Protein AF-A0A7W7VN74-F1 (afdb_monomer_lite)

Radius of gyration: 16.36 Å; chains: 1; bounding box: 39×22×46 Å

Sequence (103 aa):
MNLDEAFRIWAAEFADEHGLGHEAVDRLVAFDRVGYPHREVFFGKVRVSASIEELWGRYRERMPYLARCRPEAVEGLARLRAAGWRVAIVTNGTADNQLGKTQ

Secondary structure (DSSP, 8-state):
--HHHHHHHHHHHHHHHTT--HHHHHHHHHHHHTT-S-HHHHHTTS--SS-HHHHHHHHHHHHHHH----HHHHHHHHHHHHTT-------SS-GGGTTTT--

pLDDT: mean 81.76, std 13.54, range [45.31, 97.38]

Structure (mmCIF, N/CA/C/O backbone):
data_AF-A0A7W7VN74-F1
#
_entry.id   AF-A0A7W7VN74-F1
#
loop_
_atom_site.group_PDB
_atom_site.id
_atom_site.type_symbol
_atom_site.label_atom_id
_atom_site.label_alt_id
_atom_site.label_comp_id
_atom_site.label_asym_id
_atom_site.label_entity_id
_atom_site.label_seq_id
_atom_site.pdbx_PDB_ins_code
_atom_site.Cartn_x
_atom_site.Cartn_y
_atom_site.Cartn_z
_atom_site.occupancy
_atom_site.B_iso_or_equiv
_atom_site.auth_seq_id
_atom_site.auth_comp_id
_atom_site.auth_asym_id
_atom_site.auth_atom_id
_atom_site.pdbx_PDB_model_num
ATOM 1 N N . MET A 1 1 ? -13.221 1.606 -1.931 1.00 57.53 1 MET A N 1
ATOM 2 C CA . MET A 1 1 ? -12.087 1.186 -2.763 1.00 57.53 1 MET A CA 1
ATOM 3 C C . MET A 1 1 ? -11.429 -0.031 -2.140 1.00 57.53 1 MET A C 1
ATOM 5 O O . MET A 1 1 ? -11.037 0.034 -0.982 1.00 57.53 1 MET A O 1
ATOM 9 N N . ASN A 1 2 ? -11.423 -1.154 -2.861 1.00 74.25 2 ASN A N 1
ATOM 10 C CA . ASN A 1 2 ? -10.749 -2.393 -2.445 1.00 74.25 2 ASN A CA 1
ATOM 11 C C . ASN A 1 2 ? -9.221 -2.239 -2.644 1.00 74.25 2 ASN A C 1
ATOM 13 O O . ASN A 1 2 ? -8.798 -1.379 -3.413 1.00 74.25 2 ASN A O 1
ATOM 17 N N . LEU A 1 3 ? -8.393 -3.046 -1.973 1.00 79.25 3 LEU A N 1
ATOM 18 C CA . LEU A 1 3 ? -6.931 -3.048 -2.135 1.00 79.25 3 LEU A CA 1
ATOM 19 C C . LEU A 1 3 ? -6.508 -3.191 -3.604 1.00 79.25 3 LEU A C 1
ATOM 21 O O . LEU A 1 3 ? -5.560 -2.533 -4.017 1.00 79.25 3 LEU A O 1
ATOM 25 N N . ASP A 1 4 ? -7.254 -3.962 -4.395 1.00 83.38 4 ASP A N 1
ATOM 26 C CA . ASP A 1 4 ? -7.013 -4.138 -5.833 1.00 83.38 4 ASP A CA 1
ATOM 27 C C . ASP A 1 4 ? -7.139 -2.825 -6.623 1.00 83.38 4 ASP A C 1
ATOM 29 O O . ASP A 1 4 ? -6.375 -2.555 -7.548 1.00 83.38 4 ASP A O 1
ATOM 33 N N . GLU A 1 5 ? -8.111 -1.989 -6.260 1.00 87.44 5 GLU A N 1
ATOM 34 C CA . GLU A 1 5 ? -8.344 -0.696 -6.907 1.00 87.44 5 GLU A CA 1
ATOM 35 C C . GLU A 1 5 ? -7.306 0.331 -6.434 1.00 87.44 5 GLU A C 1
ATOM 37 O O . GLU A 1 5 ? -6.745 1.047 -7.261 1.00 87.44 5 GLU A O 1
ATOM 42 N N . ALA A 1 6 ? -6.944 0.317 -5.146 1.00 89.12 6 ALA A N 1
ATOM 43 C CA . ALA A 1 6 ? -5.831 1.113 -4.626 1.00 89.12 6 ALA A CA 1
ATOM 44 C C . ALA A 1 6 ? -4.504 0.757 -5.321 1.00 89.12 6 ALA A C 1
ATOM 46 O O . ALA A 1 6 ? -3.745 1.644 -5.706 1.00 89.12 6 ALA A O 1
ATOM 47 N N . PHE A 1 7 ? -4.252 -0.536 -5.542 1.00 90.44 7 PHE A N 1
ATOM 48 C CA . PHE A 1 7 ? -3.072 -1.004 -6.258 1.00 90.44 7 PHE A CA 1
ATOM 49 C C . PHE A 1 7 ? -3.095 -0.591 -7.733 1.00 90.44 7 PHE A C 1
ATOM 51 O O . PHE A 1 7 ? -2.063 -0.202 -8.270 1.00 90.44 7 PHE A O 1
ATOM 58 N N . ARG A 1 8 ? -4.258 -0.621 -8.397 1.00 92.31 8 ARG A N 1
ATOM 59 C CA . ARG A 1 8 ? -4.381 -0.154 -9.788 1.00 92.31 8 ARG A CA 1
ATOM 60 C C . ARG A 1 8 ? -4.082 1.342 -9.917 1.00 92.31 8 ARG A C 1
ATOM 62 O O . ARG A 1 8 ? -3.410 1.724 -10.870 1.00 92.31 8 ARG A O 1
ATOM 69 N N . ILE A 1 9 ? -4.538 2.164 -8.967 1.00 93.81 9 ILE A N 1
ATOM 70 C CA . ILE A 1 9 ? -4.195 3.596 -8.918 1.00 93.81 9 ILE A CA 1
ATOM 71 C C . ILE A 1 9 ? -2.690 3.768 -8.714 1.00 93.81 9 ILE A C 1
ATOM 73 O O . ILE A 1 9 ? -2.049 4.465 -9.494 1.00 93.81 9 ILE A O 1
ATOM 77 N N . TRP A 1 10 ? -2.112 3.071 -7.733 1.00 94.56 10 TRP A N 1
ATOM 78 C CA . TRP A 1 10 ? -0.671 3.107 -7.492 1.00 94.56 10 TRP A CA 1
ATOM 79 C C . TRP A 1 10 ? 0.137 2.690 -8.730 1.00 94.56 10 TRP A C 1
ATOM 81 O O . TRP A 1 10 ? 1.115 3.339 -9.079 1.00 94.56 10 TRP A O 1
ATOM 91 N N . ALA A 1 11 ? -0.281 1.633 -9.429 1.00 93.56 11 ALA A N 1
ATOM 92 C CA . ALA A 1 11 ? 0.398 1.148 -10.626 1.00 93.56 11 ALA A CA 1
ATOM 93 C C . ALA A 1 11 ? 0.361 2.169 -11.773 1.00 93.56 11 ALA A C 1
ATOM 95 O O . ALA A 1 11 ? 1.314 2.236 -12.547 1.00 93.56 11 ALA A O 1
ATOM 96 N N . ALA A 1 12 ? -0.711 2.960 -11.880 1.00 94.56 12 ALA A N 1
ATOM 97 C CA . ALA A 1 12 ? -0.791 4.064 -12.831 1.00 94.56 12 ALA A CA 1
ATOM 98 C C . ALA A 1 12 ? 0.154 5.215 -12.456 1.00 94.56 12 ALA A C 1
ATOM 100 O O . ALA A 1 12 ? 0.909 5.656 -13.317 1.00 94.56 12 ALA A O 1
ATOM 101 N N . GLU A 1 13 ? 0.173 5.637 -11.185 1.00 94.88 13 GLU A N 1
ATOM 102 C CA . GLU A 1 13 ? 1.117 6.653 -10.681 1.00 94.88 13 GLU A CA 1
ATOM 103 C C . GLU A 1 13 ? 2.569 6.216 -10.927 1.00 94.88 13 GLU A C 1
ATOM 105 O O . GLU A 1 13 ? 3.363 6.944 -11.513 1.00 94.88 13 GLU A O 1
ATOM 110 N N . PHE A 1 14 ? 2.893 4.974 -10.570 1.00 93.81 14 PHE A N 1
ATOM 111 C CA . PHE A 1 14 ? 4.214 4.387 -10.760 1.00 93.81 14 PHE A CA 1
ATOM 112 C C . PHE A 1 14 ? 4.628 4.318 -12.239 1.00 93.81 14 PHE A C 1
ATOM 114 O O . PHE A 1 14 ? 5.774 4.602 -12.587 1.00 93.81 14 PHE A O 1
ATOM 121 N N . ALA A 1 15 ? 3.710 3.920 -13.125 1.00 93.06 15 ALA A N 1
ATOM 122 C CA . ALA A 1 15 ? 3.992 3.839 -14.554 1.00 93.06 15 ALA A CA 1
ATOM 123 C C . ALA A 1 15 ? 4.230 5.220 -15.180 1.00 93.06 15 ALA A C 1
ATOM 125 O O . ALA A 1 15 ? 5.080 5.326 -16.064 1.00 93.06 15 ALA A O 1
ATOM 126 N N . ASP A 1 16 ? 3.510 6.247 -14.726 1.00 93.75 16 ASP A N 1
ATOM 127 C CA . ASP A 1 16 ? 3.684 7.632 -15.168 1.00 93.75 16 ASP A CA 1
ATOM 128 C C . ASP A 1 16 ? 5.029 8.202 -14.692 1.00 93.75 16 ASP A C 1
ATOM 130 O O . ASP A 1 16 ? 5.838 8.639 -15.509 1.00 93.75 16 ASP A O 1
ATOM 134 N N . GLU A 1 17 ? 5.339 8.063 -13.396 1.00 92.88 17 GLU A N 1
ATOM 135 C CA . GLU A 1 17 ? 6.600 8.529 -12.797 1.00 92.88 17 GLU A CA 1
ATOM 136 C C . GLU A 1 17 ? 7.850 7.938 -13.468 1.00 92.88 17 GLU A C 1
ATOM 138 O O . GLU A 1 17 ? 8.881 8.604 -13.575 1.00 92.88 17 GLU A O 1
ATOM 143 N N . HIS A 1 18 ? 7.770 6.686 -13.924 1.00 90.62 18 HIS A N 1
ATOM 144 C CA . HIS A 1 18 ? 8.886 5.978 -14.553 1.00 90.62 18 HIS A CA 1
ATOM 145 C C . HIS A 1 18 ? 8.798 5.907 -16.087 1.00 90.62 18 HIS A C 1
ATOM 147 O O . HIS A 1 18 ? 9.619 5.229 -16.708 1.00 90.62 18 HIS A O 1
ATOM 153 N N . GLY A 1 19 ? 7.822 6.576 -16.714 1.00 90.56 19 GLY A N 1
ATOM 154 C CA . GLY A 1 19 ? 7.678 6.614 -18.173 1.00 90.56 19 GLY A CA 1
ATOM 155 C C . GLY A 1 19 ? 7.450 5.241 -18.821 1.00 90.56 19 GLY A C 1
ATOM 156 O O . GLY A 1 19 ? 7.896 4.997 -19.941 1.00 90.56 19 GLY A O 1
ATOM 157 N N . LEU A 1 20 ? 6.783 4.319 -18.122 1.00 88.06 20 LEU A N 1
ATOM 158 C CA . LEU A 1 20 ? 6.626 2.917 -18.538 1.00 88.06 20 LEU A CA 1
ATOM 159 C C . LEU A 1 20 ? 5.459 2.683 -19.514 1.00 88.06 20 LEU A C 1
ATOM 161 O O . LEU A 1 20 ? 5.331 1.588 -20.071 1.00 88.06 20 LEU A O 1
ATOM 165 N N . GLY A 1 21 ? 4.615 3.699 -19.716 1.00 86.69 21 GLY A N 1
ATOM 166 C CA . GLY A 1 21 ? 3.434 3.651 -20.578 1.00 86.69 21 GLY A CA 1
ATOM 167 C C . GLY A 1 21 ? 2.247 2.897 -19.965 1.00 86.69 21 GLY A C 1
ATOM 168 O O . GLY A 1 21 ? 2.380 2.135 -19.007 1.00 86.69 21 GLY A O 1
ATOM 169 N N . HIS A 1 22 ? 1.054 3.086 -20.537 1.00 82.81 22 HIS A N 1
ATOM 170 C CA . HIS A 1 22 ? -0.192 2.537 -19.981 1.00 82.81 22 HIS A CA 1
ATOM 171 C C . HIS A 1 22 ? -0.218 0.997 -19.934 1.00 82.81 22 HIS A C 1
ATOM 173 O O . HIS A 1 22 ? -0.795 0.418 -19.019 1.00 82.81 22 HIS A O 1
ATOM 179 N N . GLU A 1 23 ? 0.453 0.313 -20.868 1.00 86.75 23 GLU A N 1
ATOM 180 C CA . GLU A 1 23 ? 0.552 -1.156 -20.892 1.00 86.75 23 GLU A CA 1
ATOM 181 C C . G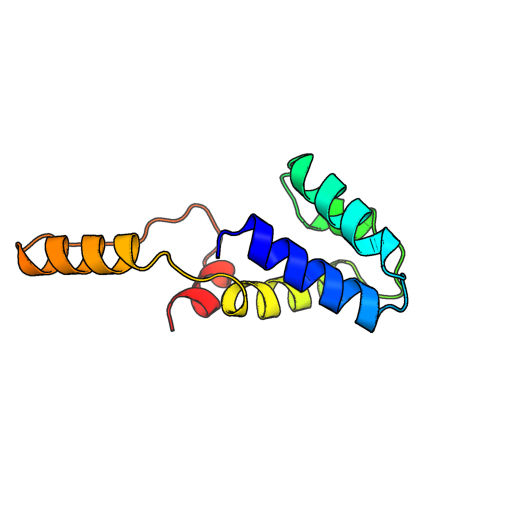LU A 1 23 ? 1.348 -1.718 -19.704 1.00 86.75 23 GLU A C 1
ATOM 183 O O . GLU A 1 23 ? 1.266 -2.906 -19.381 1.00 86.75 23 GLU A O 1
ATOM 188 N N . ALA A 1 24 ? 2.156 -0.890 -19.035 1.00 88.50 24 ALA A N 1
ATOM 189 C CA . ALA A 1 24 ? 2.809 -1.288 -17.796 1.00 88.50 24 ALA A CA 1
ATOM 190 C C . ALA A 1 24 ? 1.800 -1.483 -16.660 1.00 88.50 24 ALA A C 1
ATOM 192 O O . ALA A 1 24 ? 1.980 -2.401 -15.866 1.00 88.50 24 ALA A O 1
ATOM 193 N N . VAL A 1 25 ? 0.715 -0.705 -16.616 1.00 90.62 25 VAL A N 1
ATOM 194 C CA . VAL A 1 25 ? -0.293 -0.791 -15.547 1.00 90.62 25 VAL A CA 1
ATOM 195 C C . VAL A 1 25 ? -0.933 -2.176 -15.514 1.00 90.62 25 VAL A C 1
ATOM 197 O O . VAL A 1 25 ? -0.958 -2.820 -14.466 1.00 90.62 25 VAL A O 1
ATOM 200 N N . ASP A 1 26 ? -1.385 -2.687 -16.661 1.00 90.25 26 ASP A N 1
ATOM 201 C CA . ASP A 1 26 ? -2.024 -4.005 -16.715 1.00 90.25 26 ASP A CA 1
ATOM 202 C C . ASP A 1 26 ? -1.033 -5.142 -16.420 1.00 90.25 26 ASP A C 1
ATOM 204 O O . ASP A 1 26 ? -1.395 -6.114 -15.754 1.00 90.25 26 ASP A O 1
ATOM 208 N N . ARG A 1 27 ? 0.243 -4.997 -16.811 1.00 87.56 27 ARG A N 1
ATOM 209 C CA . ARG A 1 27 ? 1.310 -5.945 -16.441 1.00 87.56 27 ARG A CA 1
ATOM 210 C C . ARG A 1 27 ? 1.587 -5.949 -14.936 1.00 87.56 27 ARG A C 1
ATOM 212 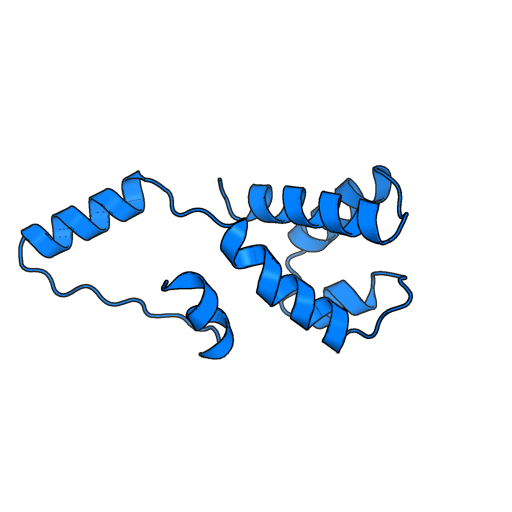O O . ARG A 1 27 ? 1.715 -7.020 -14.347 1.00 87.56 27 ARG A O 1
ATOM 219 N N . LEU A 1 28 ? 1.648 -4.777 -14.302 1.00 88.31 28 LEU A N 1
ATOM 220 C CA . LEU A 1 28 ? 1.855 -4.642 -12.856 1.00 88.31 28 LEU A CA 1
ATOM 221 C C . LEU A 1 28 ? 0.679 -5.244 -12.076 1.00 88.31 28 LEU A C 1
ATOM 223 O O . LEU A 1 28 ? 0.896 -6.003 -11.133 1.00 88.31 28 LEU A O 1
ATOM 227 N N . VAL A 1 29 ? -0.560 -4.986 -12.508 1.00 88.56 29 VAL A N 1
ATOM 228 C CA . VAL A 1 29 ? -1.773 -5.589 -11.925 1.00 88.56 29 VAL A CA 1
ATOM 229 C C . VAL A 1 29 ? -1.791 -7.107 -12.113 1.00 88.56 29 VAL A C 1
ATOM 231 O O . VAL A 1 29 ? -2.157 -7.838 -11.193 1.00 88.56 29 VAL A O 1
ATOM 234 N N . ALA A 1 30 ? -1.368 -7.609 -13.275 1.00 86.00 30 ALA A N 1
ATOM 235 C CA . ALA A 1 30 ? -1.251 -9.046 -13.499 1.00 86.00 30 ALA A CA 1
ATOM 236 C C . ALA A 1 30 ? -0.211 -9.684 -12.564 1.00 86.00 30 ALA A C 1
ATOM 238 O O . ALA A 1 30 ? -0.481 -10.739 -11.995 1.00 86.00 30 ALA A O 1
ATOM 239 N N . PHE A 1 31 ? 0.943 -9.043 -12.349 1.00 82.31 31 PHE A N 1
ATOM 240 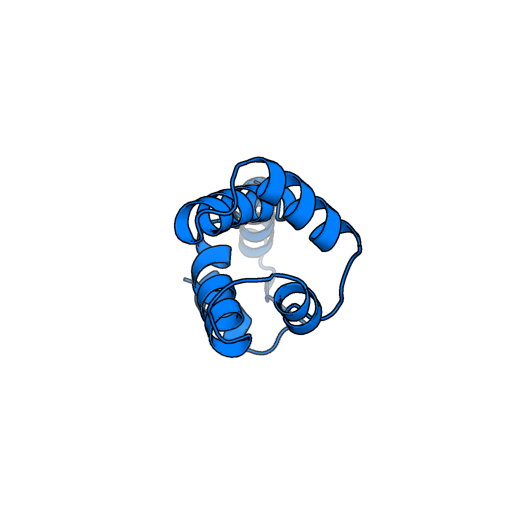C CA . PHE A 1 31 ? 1.955 -9.535 -11.411 1.00 82.31 31 PHE A CA 1
ATOM 241 C C . PHE A 1 31 ? 1.484 -9.542 -9.958 1.00 82.31 31 PHE A C 1
ATOM 243 O O . PHE A 1 31 ? 1.806 -10.481 -9.235 1.00 82.31 31 PHE A O 1
ATOM 250 N N . ASP A 1 32 ? 0.710 -8.546 -9.539 1.00 81.56 32 ASP A N 1
ATOM 251 C CA . ASP A 1 32 ? 0.128 -8.496 -8.196 1.00 81.56 32 ASP A CA 1
ATOM 252 C C . ASP A 1 32 ? -0.807 -9.685 -7.927 1.00 81.56 32 ASP A C 1
ATOM 254 O O . ASP A 1 32 ? -0.685 -10.369 -6.910 1.00 81.56 32 ASP A O 1
ATOM 258 N N . ARG A 1 33 ? -1.656 -10.022 -8.907 1.00 76.19 33 ARG A N 1
ATOM 259 C CA . ARG A 1 33 ? -2.611 -11.143 -8.831 1.00 76.19 33 ARG A CA 1
ATOM 260 C C . ARG A 1 33 ? -1.967 -12.526 -8.767 1.00 76.19 33 ARG A C 1
ATOM 262 O O . ARG A 1 33 ? -2.612 -13.463 -8.306 1.00 76.19 33 ARG A O 1
ATOM 269 N N . VAL A 1 34 ? -0.713 -12.666 -9.201 1.00 70.00 34 VAL A N 1
ATOM 270 C CA . VAL A 1 34 ? 0.060 -13.914 -9.040 1.00 70.00 34 VAL A CA 1
ATOM 271 C C . VAL A 1 34 ? 0.393 -14.173 -7.560 1.00 70.00 34 VAL A C 1
ATOM 273 O O . VAL A 1 34 ? 0.802 -15.276 -7.207 1.00 70.00 34 VAL A O 1
ATOM 276 N N . GLY A 1 35 ? 0.157 -13.197 -6.673 1.00 60.03 35 GLY A N 1
ATOM 277 C CA . GLY A 1 35 ? 0.204 -13.398 -5.229 1.00 60.03 35 GLY A CA 1
ATOM 278 C C . GLY A 1 35 ? 1.623 -13.548 -4.702 1.00 60.03 35 GLY A C 1
ATOM 279 O O . GLY A 1 35 ? 1.854 -14.347 -3.797 1.00 60.03 35 GLY A O 1
ATOM 280 N N . TYR A 1 36 ? 2.589 -12.813 -5.270 1.00 58.75 36 TYR A N 1
ATOM 281 C CA . TYR A 1 36 ? 3.959 -12.844 -4.761 1.00 58.75 36 TYR A CA 1
ATOM 282 C C . TYR A 1 36 ? 3.958 -12.466 -3.272 1.00 58.75 36 TYR A C 1
ATOM 284 O O . TYR A 1 36 ? 3.581 -11.342 -2.933 1.00 58.75 36 TYR A O 1
ATOM 292 N N . PRO A 1 37 ? 4.392 -13.371 -2.375 1.00 55.62 37 PRO A N 1
ATOM 293 C CA . PRO A 1 37 ? 4.288 -13.152 -0.933 1.00 55.62 37 PRO A CA 1
ATOM 294 C C . PRO A 1 37 ? 5.198 -12.016 -0.444 1.00 55.62 37 PRO A C 1
ATOM 296 O O . PRO A 1 37 ? 4.987 -11.475 0.640 1.00 55.62 37 PRO A O 1
ATOM 299 N N . HIS A 1 38 ? 6.180 -11.613 -1.259 1.00 66.38 38 HIS A N 1
ATOM 300 C CA . HIS A 1 38 ? 7.151 -10.575 -0.942 1.00 66.38 38 HIS A CA 1
ATOM 301 C C . HIS A 1 38 ? 7.218 -9.540 -2.065 1.00 66.38 38 HIS A C 1
ATOM 303 O O . HIS A 1 38 ? 7.522 -9.857 -3.216 1.00 66.38 38 HIS A O 1
ATOM 309 N N . ARG A 1 39 ? 6.967 -8.276 -1.714 1.00 74.19 39 ARG A N 1
ATOM 310 C CA . ARG A 1 39 ? 7.035 -7.133 -2.638 1.00 74.19 39 ARG A CA 1
ATOM 311 C C . ARG A 1 39 ? 8.441 -6.915 -3.210 1.00 74.19 39 ARG A C 1
ATOM 313 O O . ARG A 1 39 ? 8.563 -6.389 -4.306 1.00 74.19 39 ARG A O 1
ATOM 320 N N . GLU A 1 40 ? 9.479 -7.426 -2.555 1.00 69.44 40 GLU A N 1
ATOM 321 C CA . GLU A 1 40 ? 10.845 -7.497 -3.094 1.00 69.44 40 GLU A CA 1
ATOM 322 C C . GLU A 1 40 ? 10.929 -8.321 -4.389 1.00 69.44 40 GLU A C 1
ATOM 324 O O . GLU A 1 40 ? 11.567 -7.902 -5.352 1.00 69.44 40 GLU A O 1
ATOM 329 N N . VAL A 1 41 ? 10.220 -9.456 -4.465 1.00 72.44 41 VAL A N 1
ATOM 330 C CA . VAL A 1 41 ? 10.151 -10.287 -5.683 1.00 72.44 41 VAL A CA 1
ATOM 331 C C . VAL A 1 41 ? 9.399 -9.562 -6.794 1.00 72.44 41 VAL A C 1
ATOM 333 O O . VAL A 1 41 ? 9.742 -9.697 -7.967 1.00 72.44 41 VAL A O 1
ATOM 336 N N . PHE A 1 42 ? 8.377 -8.785 -6.431 1.00 82.25 42 PHE A N 1
ATOM 337 C CA . PHE A 1 42 ? 7.657 -7.934 -7.371 1.00 82.25 42 PHE A CA 1
ATOM 338 C C . PHE A 1 42 ? 8.583 -6.847 -7.939 1.00 82.25 42 PHE A C 1
ATOM 340 O O . PHE A 1 42 ? 8.735 -6.765 -9.156 1.00 82.25 42 PHE A O 1
ATOM 347 N N . PHE A 1 43 ? 9.266 -6.073 -7.089 1.00 83.69 43 PHE A N 1
ATOM 348 C CA . PHE A 1 43 ? 10.154 -4.996 -7.538 1.00 83.69 43 PHE A CA 1
ATOM 349 C C . PHE A 1 43 ? 11.388 -5.499 -8.284 1.00 83.69 43 PHE A C 1
ATOM 351 O O . PHE A 1 43 ? 11.791 -4.870 -9.254 1.00 83.69 43 PHE A O 1
ATOM 358 N N . GLY A 1 44 ? 11.916 -6.678 -7.945 1.00 79.50 44 GLY A N 1
ATOM 359 C CA . GLY A 1 44 ? 12.989 -7.312 -8.719 1.00 79.50 44 GLY A CA 1
ATOM 360 C C . GLY A 1 44 ? 12.601 -7.669 -10.163 1.00 79.50 44 GLY A C 1
ATOM 361 O O . GLY A 1 44 ? 13.476 -7.892 -10.998 1.00 79.50 44 GLY A O 1
ATOM 362 N N . LYS A 1 45 ? 11.301 -7.719 -10.487 1.00 78.56 45 LYS A N 1
ATOM 363 C CA . LYS A 1 45 ? 10.794 -7.974 -11.848 1.00 78.56 45 LYS A CA 1
ATOM 364 C C . LYS A 1 45 ? 10.487 -6.699 -12.628 1.00 78.56 45 LYS A C 1
ATOM 366 O O . LYS A 1 45 ? 10.298 -6.764 -13.844 1.00 78.56 45 LYS A O 1
ATOM 371 N N . VAL A 1 46 ? 10.441 -5.553 -11.956 1.00 80.94 46 VAL A N 1
ATOM 372 C CA . VAL A 1 46 ? 10.189 -4.255 -12.579 1.00 80.94 46 VAL A CA 1
ATOM 373 C C . VAL A 1 46 ? 11.527 -3.646 -12.995 1.00 80.94 46 VAL A C 1
ATOM 375 O O . VAL A 1 46 ? 12.432 -3.490 -12.184 1.00 80.94 46 VAL A O 1
ATOM 378 N N . ARG A 1 47 ? 11.680 -3.315 -14.280 1.00 78.50 47 ARG A N 1
ATOM 379 C CA . ARG A 1 47 ? 12.921 -2.728 -14.809 1.00 78.50 47 ARG A CA 1
ATOM 380 C C . ARG A 1 47 ? 12.851 -1.203 -14.764 1.00 78.50 47 ARG A C 1
ATOM 382 O O . ARG A 1 47 ? 12.435 -0.590 -15.740 1.00 78.50 47 ARG A O 1
ATOM 389 N N . VAL A 1 48 ? 13.257 -0.615 -13.642 1.00 84.31 48 VAL A N 1
ATOM 390 C CA . VAL A 1 48 ? 13.363 0.843 -13.444 1.00 84.31 48 VAL A CA 1
ATOM 391 C C . VAL A 1 48 ? 14.704 1.210 -12.807 1.00 84.31 48 VAL A C 1
ATOM 393 O O . VAL A 1 48 ? 15.351 0.375 -12.180 1.00 84.31 48 VAL A O 1
ATOM 396 N N . SER A 1 49 ? 15.132 2.461 -12.975 1.00 84.81 49 SER A N 1
ATOM 397 C CA . SER A 1 49 ? 16.379 2.996 -12.417 1.00 84.81 49 SER A CA 1
ATOM 398 C C . SER A 1 49 ? 16.208 3.436 -10.956 1.00 84.81 49 SER A C 1
ATOM 400 O O . SER A 1 49 ? 16.313 4.621 -10.653 1.00 84.81 49 SER A O 1
ATOM 402 N N . ALA A 1 50 ? 15.902 2.491 -10.067 1.00 86.19 50 ALA A N 1
ATOM 403 C CA . ALA A 1 50 ? 15.805 2.692 -8.619 1.00 86.19 50 ALA A CA 1
ATOM 404 C C . ALA A 1 50 ? 16.159 1.388 -7.887 1.00 86.19 50 ALA A C 1
ATOM 406 O O . ALA A 1 50 ? 16.035 0.298 -8.457 1.00 86.19 50 ALA A O 1
ATOM 407 N N . SER A 1 51 ? 16.611 1.476 -6.634 1.00 89.25 51 SER A N 1
ATOM 408 C CA . SER A 1 51 ? 16.885 0.277 -5.832 1.00 89.25 51 SER A CA 1
ATOM 409 C C . SER A 1 51 ? 15.578 -0.378 -5.365 1.00 89.25 51 SER A C 1
ATOM 411 O O . SER A 1 51 ? 14.559 0.288 -5.195 1.00 89.25 51 SER A O 1
ATOM 413 N N . ILE A 1 52 ? 15.593 -1.692 -5.112 1.00 86.88 52 ILE A N 1
ATOM 414 C CA . ILE A 1 52 ? 14.416 -2.401 -4.569 1.00 86.88 52 ILE A CA 1
ATOM 415 C C . ILE A 1 52 ? 13.974 -1.792 -3.230 1.00 86.88 52 ILE A C 1
ATOM 417 O O . ILE A 1 52 ? 12.776 -1.689 -2.975 1.00 86.88 52 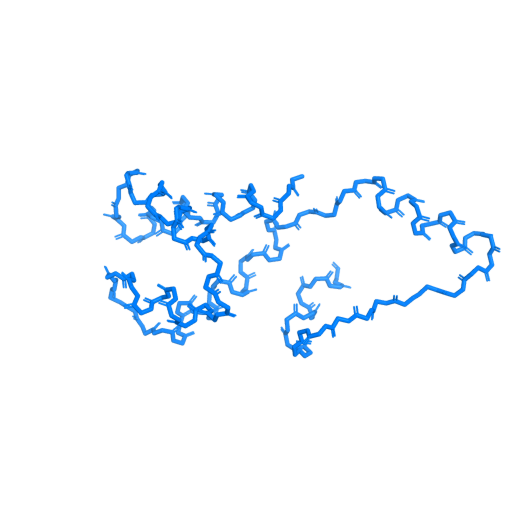ILE A O 1
ATOM 421 N N . GLU A 1 53 ? 14.925 -1.371 -2.395 1.00 86.56 53 GLU A N 1
ATOM 422 C CA . GLU A 1 53 ? 14.655 -0.744 -1.099 1.00 86.56 53 GLU A CA 1
ATOM 423 C C . GLU A 1 53 ? 13.915 0.590 -1.255 1.00 86.56 53 GLU A C 1
ATOM 425 O O . GLU A 1 53 ? 12.907 0.817 -0.587 1.00 86.56 53 GLU A O 1
ATOM 430 N N . GLU A 1 54 ? 14.358 1.437 -2.185 1.00 88.94 54 GLU A N 1
ATOM 431 C CA . GLU A 1 54 ? 13.715 2.719 -2.476 1.00 88.94 54 GLU A CA 1
ATOM 432 C C . GLU A 1 54 ? 12.293 2.517 -3.011 1.00 88.94 54 GLU A C 1
ATOM 434 O O . GLU A 1 54 ? 11.337 3.111 -2.505 1.00 88.94 54 GLU A O 1
ATOM 439 N N . LEU A 1 55 ? 12.132 1.621 -3.988 1.00 89.94 55 LEU A N 1
ATOM 440 C CA . LEU A 1 55 ? 10.829 1.284 -4.562 1.00 89.94 55 LEU A CA 1
ATOM 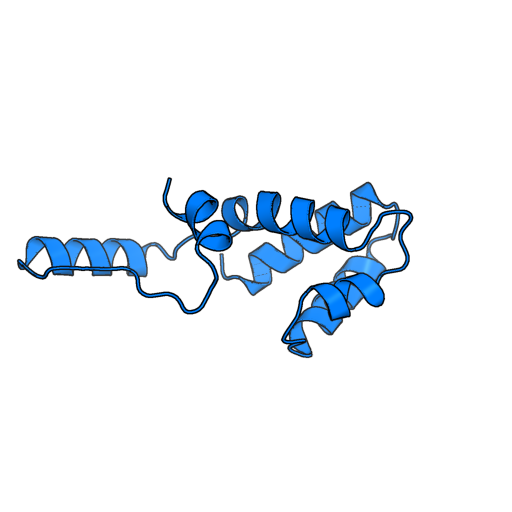441 C C . LEU A 1 55 ? 9.864 0.750 -3.503 1.00 89.94 55 LEU A C 1
ATOM 443 O O . LEU A 1 55 ? 8.687 1.122 -3.467 1.00 89.94 55 LEU A O 1
ATOM 447 N N . TRP A 1 56 ? 10.371 -0.096 -2.608 1.00 86.69 56 TRP A N 1
ATOM 448 C CA . TRP A 1 56 ? 9.591 -0.629 -1.506 1.00 86.69 56 TRP A CA 1
ATOM 449 C C . TRP A 1 56 ? 9.196 0.452 -0.497 1.00 86.69 56 TRP A C 1
ATOM 451 O O . TRP A 1 56 ? 8.035 0.498 -0.083 1.00 86.69 56 TRP A O 1
ATOM 461 N N . GLY A 1 57 ? 10.120 1.347 -0.140 1.00 86.75 57 GLY A N 1
ATOM 462 C CA . GLY A 1 57 ? 9.856 2.485 0.738 1.00 86.75 57 GLY A CA 1
ATOM 463 C C . GLY A 1 57 ? 8.742 3.382 0.196 1.00 86.75 57 GLY A C 1
ATOM 464 O O . GLY A 1 57 ? 7.734 3.589 0.876 1.00 86.75 57 GLY A O 1
ATOM 465 N N . ARG A 1 58 ? 8.858 3.814 -1.067 1.00 89.62 58 ARG A N 1
ATOM 466 C CA . ARG A 1 58 ? 7.857 4.671 -1.730 1.00 89.62 58 ARG A CA 1
ATOM 467 C C . ARG A 1 58 ? 6.493 3.986 -1.847 1.00 89.62 58 ARG A C 1
ATOM 469 O O . ARG A 1 58 ? 5.459 4.604 -1.597 1.00 89.62 58 ARG A O 1
ATOM 476 N N . TYR A 1 59 ? 6.464 2.687 -2.154 1.00 88.62 59 TYR A N 1
ATOM 477 C CA . TYR A 1 59 ? 5.223 1.905 -2.168 1.00 88.62 59 TYR A CA 1
ATOM 478 C C . TYR A 1 59 ? 4.523 1.899 -0.801 1.00 88.62 59 TYR A C 1
ATOM 480 O O . TYR A 1 59 ? 3.308 2.096 -0.717 1.00 88.62 59 TYR A O 1
ATOM 488 N N . ARG A 1 60 ? 5.277 1.672 0.282 1.00 86.44 60 ARG A N 1
ATOM 489 C CA . ARG A 1 60 ? 4.734 1.620 1.649 1.00 86.44 60 ARG A CA 1
ATOM 490 C C . ARG A 1 60 ? 4.235 2.967 2.139 1.00 86.44 60 ARG A C 1
ATOM 492 O O . ARG A 1 60 ? 3.262 2.997 2.887 1.00 86.44 60 ARG A O 1
ATOM 499 N N . GLU A 1 61 ? 4.883 4.044 1.720 1.00 88.69 61 GLU A N 1
ATOM 500 C CA . GLU A 1 61 ? 4.436 5.400 2.004 1.00 88.69 61 GLU A CA 1
ATOM 501 C C . GLU A 1 61 ? 3.131 5.714 1.265 1.00 88.69 61 GLU A C 1
ATOM 503 O O . GLU A 1 61 ? 2.193 6.227 1.869 1.00 88.69 61 GLU A O 1
ATOM 508 N N . ARG A 1 62 ? 3.021 5.358 -0.023 1.00 90.19 62 ARG A N 1
ATOM 509 C CA . ARG A 1 62 ? 1.884 5.772 -0.858 1.00 90.19 62 ARG A CA 1
ATOM 510 C C . ARG A 1 62 ? 0.612 4.951 -0.641 1.00 90.19 62 ARG A C 1
ATOM 512 O O . ARG A 1 62 ? -0.481 5.513 -0.563 1.00 90.19 62 ARG A O 1
ATOM 519 N N . MET A 1 63 ? 0.728 3.628 -0.543 1.00 87.56 63 MET A N 1
ATOM 520 C CA . MET A 1 63 ? -0.427 2.720 -0.525 1.00 87.56 63 MET A CA 1
ATOM 521 C C . MET A 1 63 ? -1.453 2.960 0.597 1.00 87.56 63 MET A C 1
ATOM 523 O O . MET A 1 63 ? -2.643 2.814 0.315 1.00 87.56 63 MET A O 1
ATOM 527 N N . PRO A 1 64 ? -1.080 3.324 1.842 1.00 85.94 64 PRO A N 1
ATOM 528 C CA . PRO A 1 64 ? -2.052 3.631 2.892 1.00 85.94 64 PRO A CA 1
ATOM 529 C C . PRO A 1 64 ? -3.013 4.770 2.535 1.00 85.94 64 PRO A C 1
ATOM 531 O O . PRO A 1 64 ? -4.186 4.685 2.873 1.00 85.94 64 PRO A O 1
ATOM 534 N N . TYR A 1 65 ? -2.557 5.783 1.790 1.00 87.06 65 TYR A N 1
ATOM 535 C CA . TYR A 1 65 ? -3.405 6.902 1.358 1.00 87.06 65 TYR A CA 1
ATOM 536 C C . TYR A 1 65 ? -4.374 6.522 0.232 1.00 87.06 65 TYR A C 1
ATOM 538 O O . TYR A 1 65 ? -5.403 7.173 0.037 1.00 87.06 65 TYR A O 1
ATOM 546 N N . LEU A 1 66 ? -4.046 5.467 -0.516 1.00 88.81 66 LEU A N 1
ATOM 547 C CA . LEU A 1 66 ? -4.881 4.921 -1.584 1.00 88.81 66 LEU A CA 1
ATOM 548 C C . LEU A 1 66 ? -5.848 3.856 -1.053 1.00 88.81 66 LEU A C 1
ATOM 550 O O . LEU A 1 66 ? -6.959 3.713 -1.556 1.00 88.81 66 LEU A O 1
ATOM 554 N N . ALA A 1 67 ? -5.470 3.117 -0.012 1.00 84.56 67 ALA A N 1
ATOM 555 C CA . ALA A 1 67 ? -6.338 2.140 0.623 1.00 84.56 67 ALA A CA 1
ATOM 556 C C . ALA A 1 67 ? -7.400 2.843 1.483 1.00 84.56 67 ALA A C 1
ATOM 558 O O . ALA A 1 67 ? -7.088 3.520 2.456 1.00 84.56 67 ALA A O 1
ATOM 559 N N . ARG A 1 68 ? -8.685 2.647 1.168 1.00 79.12 68 ARG A N 1
ATOM 560 C CA . ARG A 1 68 ? -9.789 3.158 1.996 1.00 79.12 68 ARG A CA 1
ATOM 561 C C . ARG A 1 68 ? -10.494 2.026 2.723 1.00 79.12 68 ARG A C 1
ATOM 563 O O . ARG A 1 68 ? -10.816 1.000 2.125 1.00 79.12 68 ARG A O 1
ATOM 570 N N . CYS A 1 69 ? -10.810 2.247 3.996 1.00 79.44 69 CYS A N 1
ATOM 571 C CA . CYS A 1 69 ? -11.719 1.363 4.713 1.00 79.44 69 CYS A CA 1
ATOM 572 C C . CYS A 1 69 ? -13.122 1.444 4.101 1.00 79.44 69 CYS A C 1
ATOM 574 O O . CYS A 1 69 ? -13.598 2.517 3.728 1.00 79.44 69 CYS A O 1
ATOM 576 N N . ARG A 1 70 ? -13.789 0.293 4.005 1.00 82.25 70 ARG A N 1
ATOM 577 C CA . ARG A 1 70 ? -15.203 0.229 3.627 1.00 82.25 70 ARG A CA 1
ATOM 578 C C . ARG A 1 70 ? -16.049 0.914 4.713 1.00 82.25 70 ARG A C 1
ATOM 580 O O . ARG A 1 70 ? -15.836 0.576 5.883 1.00 82.25 70 ARG A O 1
ATOM 587 N N . PRO A 1 71 ? -16.967 1.842 4.377 1.00 84.50 71 PRO A N 1
ATOM 588 C CA . PRO A 1 71 ? -17.804 2.527 5.367 1.00 84.50 71 PRO A CA 1
ATOM 589 C C . PRO A 1 71 ? -18.511 1.556 6.316 1.00 84.50 71 PRO A C 1
ATOM 591 O O . PRO A 1 71 ? -18.495 1.747 7.527 1.00 84.50 71 PRO A O 1
ATOM 594 N N . GLU A 1 72 ? -18.992 0.433 5.792 1.00 88.75 72 GLU A N 1
ATOM 595 C CA . GLU A 1 72 ? -19.703 -0.600 6.543 1.00 88.75 72 GLU A CA 1
ATOM 596 C C . GLU A 1 72 ? -18.813 -1.263 7.603 1.00 88.75 72 GLU A C 1
ATOM 598 O O . GLU A 1 72 ? -19.287 -1.644 8.675 1.00 88.75 72 GLU A O 1
ATOM 603 N N . ALA A 1 73 ? -17.509 -1.390 7.327 1.00 87.12 73 ALA A N 1
ATOM 604 C CA . ALA A 1 73 ? -16.547 -1.894 8.300 1.00 87.12 73 ALA A CA 1
ATOM 605 C C . ALA A 1 73 ? -16.348 -0.880 9.435 1.00 87.12 73 ALA A C 1
ATOM 607 O O . ALA A 1 73 ? -16.363 -1.262 10.603 1.00 87.12 73 ALA A O 1
ATOM 608 N N . VAL A 1 74 ? -16.229 0.410 9.111 1.00 89.00 74 VAL A N 1
ATOM 609 C CA . VAL A 1 74 ? -16.099 1.484 10.110 1.00 89.00 74 VAL A CA 1
ATOM 610 C C . VAL A 1 74 ? -17.355 1.564 10.983 1.00 89.00 74 VAL A C 1
ATOM 612 O O . VAL A 1 74 ? -17.260 1.552 12.211 1.00 89.00 74 VAL A O 1
ATOM 615 N N . GLU A 1 75 ? -18.534 1.555 10.366 1.00 93.50 75 GLU A N 1
ATOM 616 C CA . GLU A 1 75 ? -19.829 1.546 11.052 1.00 93.50 75 GLU A CA 1
ATOM 617 C C . GLU A 1 75 ? -20.029 0.288 11.906 1.00 93.50 75 GLU A C 1
ATOM 619 O O . GLU A 1 75 ? -20.560 0.351 13.015 1.00 93.50 75 GLU A O 1
ATOM 624 N N . GLY A 1 76 ? -19.599 -0.877 11.416 1.00 93.81 76 GLY A N 1
ATOM 625 C CA . GLY A 1 76 ? -19.613 -2.129 12.171 1.00 93.81 76 GLY A CA 1
ATOM 626 C C . GLY A 1 76 ? -18.764 -2.048 13.440 1.00 93.81 76 GLY A C 1
ATOM 627 O O . GLY A 1 76 ? -19.251 -2.360 14.527 1.00 93.81 76 GLY A O 1
ATOM 628 N N . LEU A 1 77 ? -17.524 -1.559 13.328 1.00 94.06 77 LEU A N 1
ATOM 629 C CA . LEU A 1 77 ? -16.637 -1.368 14.481 1.00 94.06 77 LEU A CA 1
ATOM 630 C C . LEU A 1 77 ? -17.201 -0.339 15.473 1.00 94.06 77 LEU A C 1
ATOM 632 O O . LEU A 1 77 ? -17.109 -0.546 16.684 1.00 94.06 77 LEU A O 1
ATOM 636 N N . ALA A 1 78 ? -17.815 0.743 14.982 1.00 93.69 78 ALA A N 1
ATOM 637 C CA . ALA A 1 78 ? -18.471 1.743 15.823 1.00 93.69 78 ALA A CA 1
ATOM 638 C C . ALA A 1 78 ? -19.642 1.143 16.619 1.00 93.69 78 ALA A C 1
ATOM 640 O O . ALA A 1 78 ? -19.735 1.358 17.829 1.00 93.69 78 ALA 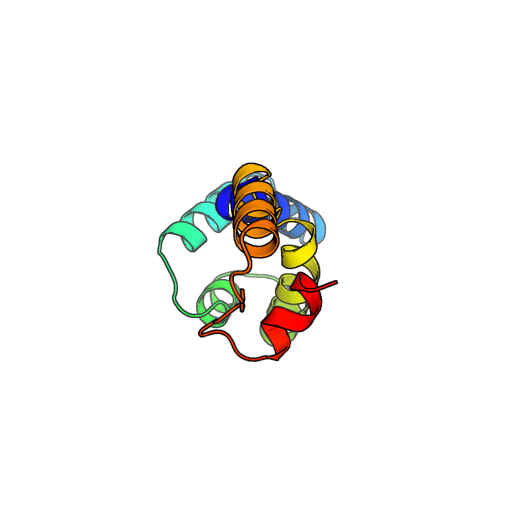A O 1
ATOM 641 N N . ARG A 1 79 ? -20.486 0.324 15.977 1.00 96.81 79 ARG A N 1
ATOM 642 C CA . ARG A 1 79 ? -21.603 -0.373 16.639 1.00 96.81 79 ARG A CA 1
ATOM 643 C C . ARG A 1 79 ? -21.131 -1.351 17.713 1.00 96.81 79 ARG A C 1
ATOM 645 O O . ARG A 1 79 ? -21.703 -1.373 18.798 1.00 96.81 79 ARG A O 1
ATOM 652 N N . LEU A 1 80 ? -20.070 -2.115 17.448 1.00 96.38 80 LEU A N 1
ATOM 653 C CA . LEU A 1 80 ? -19.486 -3.025 18.440 1.00 96.38 80 LEU A CA 1
ATOM 654 C C . LEU A 1 80 ? -18.991 -2.267 19.679 1.00 96.38 80 LEU A C 1
ATOM 656 O O . LEU A 1 80 ? -19.312 -2.651 20.804 1.00 96.38 80 LEU A O 1
ATOM 660 N N . ARG A 1 81 ? -18.276 -1.152 19.481 1.00 95.62 81 ARG A N 1
ATOM 661 C CA . ARG A 1 81 ? -17.822 -0.290 20.586 1.00 95.62 81 ARG A CA 1
ATOM 662 C C . ARG A 1 81 ? -18.995 0.281 21.386 1.00 95.62 81 ARG A C 1
ATOM 664 O O . ARG A 1 81 ? -18.960 0.236 22.611 1.00 95.62 81 ARG A O 1
ATOM 671 N N . ALA A 1 82 ? -20.039 0.767 20.712 1.00 96.75 82 ALA A N 1
ATOM 672 C CA . ALA A 1 82 ? -21.237 1.304 21.365 1.00 96.75 82 ALA A CA 1
ATOM 673 C C . ALA A 1 82 ? -21.982 0.249 22.204 1.00 96.75 82 ALA A C 1
ATOM 675 O O . ALA A 1 82 ? -22.554 0.574 23.238 1.00 96.75 82 ALA A O 1
ATOM 676 N N . ALA A 1 83 ? -21.919 -1.022 21.801 1.00 97.38 83 ALA A N 1
ATOM 677 C CA . ALA A 1 83 ? -22.464 -2.153 22.550 1.00 97.38 83 ALA A CA 1
ATOM 678 C C . ALA A 1 83 ? -21.552 -2.642 23.701 1.00 97.38 83 ALA A C 1
ATOM 680 O O . ALA A 1 83 ? -21.815 -3.690 24.285 1.00 97.38 83 ALA A O 1
ATOM 681 N N . GLY A 1 84 ? -20.475 -1.916 24.026 1.00 97.19 84 GLY A N 1
ATOM 682 C CA . GLY A 1 84 ? -19.578 -2.225 25.144 1.00 97.19 84 GLY A CA 1
ATOM 683 C C . GLY A 1 84 ? -18.454 -3.215 24.823 1.00 97.19 84 GLY A C 1
ATOM 684 O O . GLY A 1 84 ? -17.714 -3.615 25.724 1.00 97.19 84 GLY A O 1
ATOM 685 N N . TRP A 1 85 ? -18.281 -3.606 23.556 1.00 97.06 85 TRP A N 1
ATOM 686 C CA . TRP A 1 85 ? -17.202 -4.511 23.164 1.00 97.06 85 TRP A CA 1
ATOM 687 C C . TRP A 1 85 ? -15.861 -3.782 23.096 1.00 97.06 85 TRP A C 1
ATOM 689 O O . TRP A 1 85 ? -15.739 -2.694 22.528 1.00 97.06 85 TRP A O 1
ATOM 699 N N . ARG A 1 86 ? -14.811 -4.432 23.608 1.00 94.38 86 ARG A N 1
ATOM 700 C CA . ARG A 1 86 ? -13.429 -4.008 23.361 1.00 94.38 86 ARG A CA 1
ATOM 701 C C . ARG A 1 86 ? -13.015 -4.475 21.969 1.00 94.38 86 ARG A C 1
ATOM 703 O O . ARG A 1 86 ? -13.101 -5.659 21.661 1.00 94.38 86 ARG A O 1
ATOM 710 N N . VAL A 1 87 ? -12.553 -3.543 21.144 1.00 90.88 87 VAL A N 1
ATOM 711 C CA . VAL A 1 87 ? -12.147 -3.787 19.755 1.00 90.88 87 VAL A CA 1
ATOM 712 C C . VAL A 1 87 ? -10.656 -3.489 19.617 1.00 90.88 87 VAL A C 1
ATOM 714 O O . VAL A 1 87 ? -10.226 -2.395 19.976 1.00 90.88 87 VAL A O 1
ATOM 717 N N . ALA A 1 88 ? -9.888 -4.427 19.061 1.00 86.06 88 ALA A N 1
ATOM 718 C CA . ALA A 1 88 ? -8.460 -4.276 18.781 1.00 86.06 88 ALA A CA 1
ATOM 719 C C . ALA A 1 88 ? -8.141 -4.690 17.336 1.00 86.06 88 ALA A C 1
ATOM 721 O O . ALA A 1 88 ? -8.822 -5.542 16.767 1.00 86.06 88 ALA A O 1
ATOM 722 N N . ILE A 1 89 ? -7.100 -4.091 16.751 1.00 81.75 89 ILE A N 1
ATOM 723 C CA . ILE A 1 89 ? -6.556 -4.496 15.450 1.00 81.75 89 ILE A CA 1
ATOM 724 C C . ILE A 1 89 ? -5.406 -5.465 15.714 1.00 81.75 89 ILE A C 1
ATOM 726 O O . ILE A 1 89 ? -4.430 -5.104 16.366 1.00 81.75 89 ILE A O 1
ATOM 730 N N . VAL A 1 90 ? -5.517 -6.684 15.191 1.00 76.94 90 VAL A N 1
ATOM 731 C CA . VAL A 1 90 ? -4.442 -7.682 15.207 1.00 76.94 90 VAL A CA 1
ATOM 732 C C . VAL A 1 90 ? -4.026 -7.930 13.765 1.00 76.94 90 VAL A C 1
ATOM 734 O O . VAL A 1 90 ? -4.859 -8.206 12.905 1.00 76.94 90 VAL A O 1
ATOM 737 N N . THR A 1 91 ? -2.737 -7.786 13.485 1.00 71.12 91 THR A N 1
ATOM 738 C CA . THR A 1 91 ? -2.163 -7.867 12.139 1.00 71.12 91 THR A CA 1
ATOM 739 C C . THR A 1 91 ? -0.884 -8.688 12.172 1.00 71.12 91 THR A C 1
ATOM 741 O O . THR A 1 91 ? -0.067 -8.511 13.066 1.00 71.12 91 THR A O 1
ATOM 744 N N . ASN A 1 92 ? -0.686 -9.529 11.155 1.00 67.81 92 ASN A N 1
ATOM 745 C CA . ASN A 1 92 ? 0.543 -10.312 10.969 1.00 67.81 92 ASN A CA 1
ATOM 746 C C . ASN A 1 92 ? 1.698 -9.496 10.350 1.00 67.81 92 ASN A C 1
ATOM 748 O O . ASN A 1 92 ? 2.811 -9.995 10.233 1.00 67.81 92 ASN A O 1
ATOM 752 N N . GLY A 1 93 ? 1.445 -8.260 9.901 1.00 56.47 93 GLY A N 1
ATOM 753 C CA . GLY A 1 93 ? 2.488 -7.359 9.391 1.00 56.47 93 GLY A CA 1
ATOM 754 C C . GLY A 1 93 ? 3.354 -6.750 10.501 1.00 56.47 93 GLY A C 1
ATOM 755 O O . GLY A 1 93 ? 2.849 -6.469 11.585 1.00 56.47 93 GLY A O 1
ATOM 756 N N . THR A 1 94 ? 4.634 -6.495 10.211 1.00 53.97 94 THR A N 1
ATOM 757 C CA . THR A 1 94 ? 5.552 -5.755 11.096 1.00 53.97 94 THR A CA 1
ATOM 758 C C . THR A 1 94 ? 5.003 -4.360 11.435 1.00 53.97 94 THR A C 1
ATOM 760 O O . THR A 1 94 ? 4.293 -3.755 10.627 1.00 53.97 94 THR A O 1
ATOM 763 N N . ALA A 1 95 ? 5.300 -3.853 12.641 1.00 50.50 95 ALA A N 1
ATOM 764 C CA . ALA A 1 95 ? 4.724 -2.619 13.203 1.00 50.50 95 ALA A CA 1
ATOM 765 C C . ALA A 1 95 ? 4.825 -1.399 12.261 1.00 50.50 95 ALA A C 1
ATOM 767 O O . ALA A 1 95 ? 3.899 -0.592 12.156 1.00 50.50 95 ALA A O 1
ATOM 768 N N . ASP A 1 96 ? 5.899 -1.337 11.482 1.00 52.78 96 ASP A N 1
ATOM 769 C CA . ASP A 1 96 ? 6.204 -0.282 10.518 1.00 52.78 96 ASP A CA 1
ATOM 770 C C . ASP A 1 96 ? 5.178 -0.180 9.365 1.00 52.78 96 ASP A C 1
ATOM 772 O O . ASP A 1 96 ? 5.118 0.826 8.664 1.00 52.78 96 ASP A O 1
ATOM 776 N N . ASN A 1 97 ? 4.376 -1.223 9.108 1.00 50.66 97 ASN A N 1
ATOM 777 C CA . ASN A 1 97 ? 3.303 -1.217 8.100 1.00 50.66 97 ASN A CA 1
ATOM 778 C C . ASN A 1 97 ? 1.963 -0.678 8.633 1.00 50.66 97 ASN A C 1
ATOM 780 O O . ASN A 1 97 ? 1.002 -0.582 7.860 1.00 50.66 97 ASN A O 1
ATOM 784 N N . GLN A 1 98 ? 1.878 -0.385 9.935 1.00 51.44 98 GLN A N 1
ATOM 785 C CA . GLN A 1 98 ? 0.640 0.005 10.616 1.00 51.44 98 GLN A CA 1
ATOM 786 C C . GLN A 1 98 ? 0.582 1.486 10.985 1.00 51.44 98 GLN A C 1
ATOM 788 O O . GLN A 1 98 ? -0.504 2.053 10.956 1.00 51.44 98 GLN A O 1
ATOM 793 N N . LEU A 1 99 ? 1.722 2.142 11.231 1.00 55.06 99 LEU A N 1
ATOM 794 C CA . LEU A 1 99 ? 1.752 3.563 11.606 1.00 55.06 99 LEU A CA 1
ATOM 795 C C . LEU A 1 99 ? 1.121 4.492 10.551 1.00 55.06 99 LEU A C 1
ATOM 797 O O . LEU A 1 99 ? 0.464 5.459 10.919 1.00 55.06 99 LEU A O 1
ATOM 801 N N . GLY A 1 100 ? 1.231 4.169 9.258 1.00 50.53 100 GLY A N 1
ATOM 802 C CA . GLY A 1 100 ? 0.575 4.929 8.182 1.00 50.53 100 GLY A CA 1
ATOM 803 C C . GLY A 1 100 ? -0.921 4.636 7.988 1.00 50.53 100 GLY A C 1
ATOM 804 O O . GLY A 1 100 ? -1.558 5.288 7.173 1.00 50.53 100 GLY A O 1
ATOM 805 N N . LYS A 1 101 ? -1.488 3.642 8.688 1.00 48.38 101 LYS A N 1
ATOM 806 C CA . LYS A 1 101 ? -2.892 3.197 8.539 1.00 48.38 101 LYS A CA 1
ATOM 807 C C . LYS A 1 101 ? -3.777 3.542 9.736 1.00 48.38 101 LYS A C 1
ATOM 809 O O . LYS A 1 101 ? -4.985 3.328 9.675 1.00 48.38 101 LYS A O 1
ATOM 814 N N . THR A 1 102 ? -3.174 3.986 10.834 1.00 53.25 102 THR A N 1
ATOM 815 C CA . THR A 1 102 ? -3.847 4.223 12.118 1.00 53.25 102 THR A CA 1
ATOM 816 C C . THR A 1 102 ? -3.974 5.702 12.489 1.00 53.25 102 THR A C 1
ATOM 818 O O . THR A 1 102 ? -4.419 5.974 13.603 1.00 53.25 102 THR A O 1
ATOM 821 N N . GLN A 1 103 ? -3.573 6.630 11.610 1.00 45.31 103 GLN A N 1
ATOM 822 C CA . GLN A 1 103 ? -3.868 8.062 11.763 1.00 45.31 103 GLN A CA 1
ATOM 823 C C . GLN A 1 103 ? -5.163 8.439 11.049 1.00 45.31 103 GLN A C 1
ATOM 825 O O . GLN A 1 103 ? -5.389 7.912 9.935 1.00 45.31 103 GLN A O 1
#

Foldseek 3Di:
DALLVLLLVVQVVVCVVQVVDPVSSVVLSVLVVVPDVDCLVSVVPDDGDDDSVVVVVVCLLRSLVSDDDDVVVVVVVVVCVVVVDDDDDDDPDDPSSCVSNPD

Organism: NCBI:txid1706840

InterPro domains:
  IPR023214 HAD superfamily [G3DSA:3.40.50.1000] (3-102)
  IPR036412 HAD-like superfamily [SSF56784] (7-98)